Protein AF-R0MEX6-F1 (afdb_monomer_lite)

Foldseek 3Di:
DPPPPPDPPDPDLVCCCPVVVDDSVVSVVVVVVD

Sequence (34 aa):
MSKELQSSRYIVISFLVREMGIDIVEAISLMAEL

pLDDT: mean 76.98, std 16.39, range [44.22, 93.12]

Organism: NCBI:txid1239793

Radius of gyration: 10.98 Å; chains: 1; bounding box: 15×16×32 Å

Structure (mmCIF, N/CA/C/O backbone):
data_AF-R0MEX6-F1
#
_entry.id   AF-R0MEX6-F1
#
loop_
_atom_site.group_PDB
_atom_site.id
_atom_site.type_symbol
_atom_site.label_atom_id
_atom_site.label_alt_id
_atom_site.labe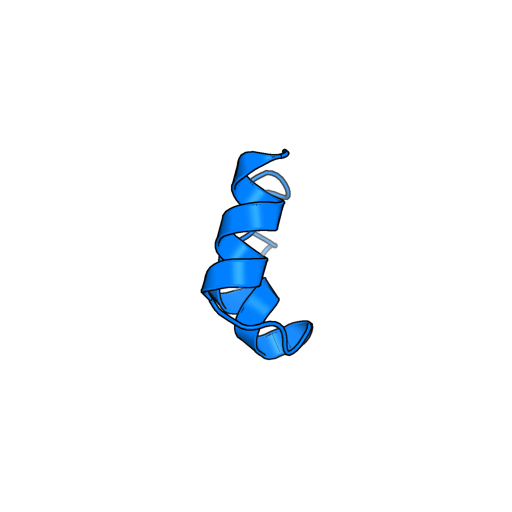l_comp_id
_atom_site.label_asym_id
_atom_site.label_entity_id
_atom_site.label_seq_id
_atom_site.pdbx_PDB_ins_code
_atom_site.Cartn_x
_atom_site.Cartn_y
_atom_site.Cartn_z
_atom_site.occupancy
_atom_site.B_iso_or_equiv
_atom_site.auth_seq_id
_atom_site.auth_comp_id
_atom_site.auth_asym_id
_atom_site.auth_atom_id
_atom_site.pdbx_PDB_model_num
ATOM 1 N N . MET A 1 1 ? -4.027 -8.900 25.238 1.00 44.22 1 MET A N 1
ATOM 2 C CA . MET A 1 1 ? -3.160 -8.544 24.096 1.00 44.22 1 MET A CA 1
ATOM 3 C C . MET A 1 1 ? -3.868 -7.437 23.332 1.00 44.22 1 MET A C 1
ATOM 5 O O . MET A 1 1 ? -4.558 -7.719 22.359 1.00 44.22 1 MET A O 1
ATOM 9 N N . SER A 1 2 ? -3.807 -6.202 23.842 1.00 47.31 2 SER A N 1
ATOM 10 C CA . SER A 1 2 ? -4.297 -5.046 23.090 1.00 47.31 2 SER A CA 1
ATOM 11 C C . SER A 1 2 ? -3.404 -4.928 21.869 1.00 47.31 2 SER A C 1
ATOM 13 O O . SER A 1 2 ? -2.265 -4.483 21.970 1.00 47.31 2 SER A O 1
ATOM 15 N N . LYS A 1 3 ? -3.892 -5.427 20.730 1.00 55.38 3 LYS A N 1
ATOM 16 C CA . LYS A 1 3 ? -3.330 -5.145 19.412 1.00 55.38 3 LYS A CA 1
ATOM 17 C C . LYS A 1 3 ? -3.667 -3.690 19.107 1.00 55.38 3 LYS A C 1
ATOM 19 O O . LYS A 1 3 ? -4.516 -3.404 18.271 1.00 55.38 3 LYS A O 1
ATOM 24 N N . GLU A 1 4 ? -3.080 -2.787 19.885 1.00 53.25 4 GLU A N 1
ATOM 25 C CA . GLU A 1 4 ? -3.023 -1.383 19.537 1.00 53.25 4 GLU A CA 1
ATOM 26 C C . GLU A 1 4 ? -2.332 -1.336 18.189 1.00 53.25 4 GLU A C 1
ATOM 28 O O . GLU A 1 4 ? -1.163 -1.696 18.060 1.00 53.25 4 GLU A O 1
ATOM 33 N N . LEU A 1 5 ? -3.161 -1.034 17.195 1.00 54.75 5 LEU A N 1
ATOM 34 C CA . LEU A 1 5 ? -2.865 -0.662 15.828 1.00 54.75 5 LEU A CA 1
ATOM 35 C C . LEU A 1 5 ? -1.442 -0.095 15.736 1.00 54.75 5 LEU A C 1
ATOM 37 O O . LEU A 1 5 ? -1.202 1.089 15.976 1.00 54.75 5 LEU A O 1
ATOM 41 N N . 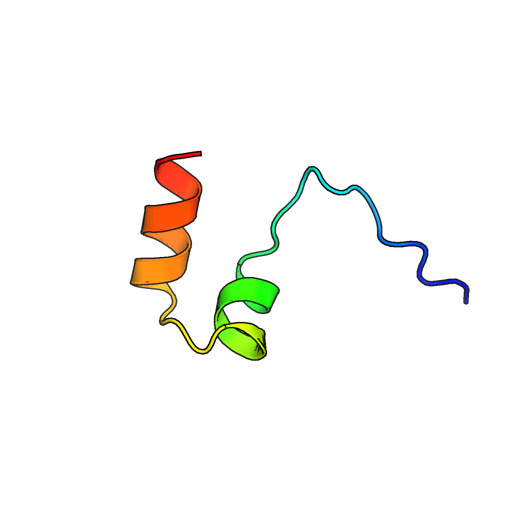GLN A 1 6 ? -0.480 -0.983 15.490 1.00 47.38 6 GLN A N 1
ATOM 42 C CA . GLN A 1 6 ? 0.930 -0.641 15.489 1.00 47.38 6 GLN A CA 1
ATOM 43 C C . GLN A 1 6 ? 1.158 0.263 14.277 1.00 47.38 6 G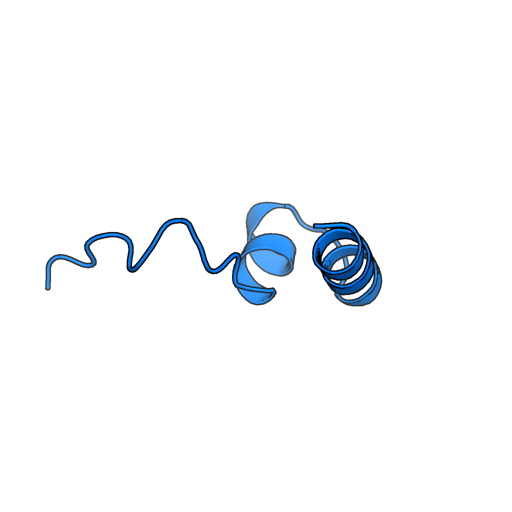LN A C 1
ATOM 45 O O . GLN A 1 6 ? 1.276 -0.212 13.157 1.00 47.38 6 GLN A O 1
ATOM 50 N N . SER A 1 7 ? 1.195 1.572 14.536 1.00 52.31 7 SER A N 1
ATOM 51 C CA . SER A 1 7 ? 1.603 2.638 13.622 1.00 52.31 7 SER A CA 1
ATOM 52 C C . SER A 1 7 ? 0.811 2.724 12.308 1.00 52.31 7 SER A C 1
ATOM 54 O O . SER A 1 7 ? 1.113 2.041 11.333 1.00 52.31 7 SER A O 1
ATOM 56 N N . SER A 1 8 ? -0.073 3.722 12.218 1.00 56.06 8 SER A N 1
ATOM 57 C CA . SER A 1 8 ? -0.731 4.227 10.995 1.00 56.06 8 SER A CA 1
ATOM 58 C C . SER A 1 8 ? 0.219 4.692 9.866 1.00 56.06 8 SER A C 1
ATOM 60 O O . SER A 1 8 ? -0.202 5.415 8.972 1.00 56.06 8 SER A O 1
ATOM 62 N N . ARG A 1 9 ? 1.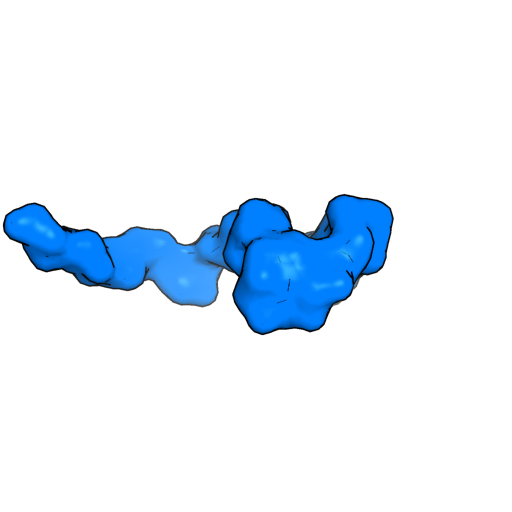509 4.329 9.915 1.00 59.31 9 ARG A N 1
ATOM 63 C CA . ARG A 1 9 ? 2.550 4.640 8.920 1.00 59.31 9 ARG A CA 1
ATOM 64 C C . ARG A 1 9 ? 3.054 3.423 8.144 1.00 59.31 9 ARG A C 1
ATOM 66 O O . ARG A 1 9 ? 3.895 3.587 7.272 1.00 59.31 9 ARG A O 1
ATOM 73 N N . TYR A 1 10 ? 2.566 2.222 8.450 1.00 62.91 10 TYR A N 1
ATOM 74 C CA . TYR A 1 10 ? 2.894 1.024 7.682 1.00 62.91 10 TYR A CA 1
ATOM 75 C C . TYR A 1 10 ? 1.605 0.400 7.169 1.00 62.91 10 TYR A C 1
ATOM 77 O O . TYR A 1 10 ? 0.963 -0.391 7.857 1.00 62.91 10 TYR A O 1
ATOM 85 N N . ILE A 1 11 ? 1.211 0.771 5.951 1.00 70.00 11 ILE A N 1
ATOM 86 C CA . ILE A 1 11 ? 0.209 -0.006 5.228 1.00 70.00 11 ILE A CA 1
ATOM 87 C C . ILE A 1 11 ? 0.876 -1.336 4.881 1.00 70.00 11 ILE A C 1
ATOM 89 O O . ILE A 1 11 ? 1.837 -1.405 4.116 1.00 70.00 11 ILE A O 1
ATOM 93 N N . VAL A 1 12 ? 0.413 -2.404 5.522 1.00 80.25 12 VAL A N 1
ATOM 94 C CA . VAL A 1 12 ? 0.927 -3.748 5.269 1.00 80.25 12 VAL A CA 1
ATOM 95 C C . VAL A 1 12 ? 0.271 -4.257 3.991 1.00 80.25 12 VAL A C 1
ATOM 97 O O . VAL A 1 12 ? -0.952 -4.309 3.920 1.00 80.25 12 VAL A O 1
ATOM 100 N N . ILE A 1 13 ? 1.054 -4.691 3.001 1.00 84.25 13 ILE A N 1
ATOM 101 C CA . ILE A 1 13 ? 0.537 -5.218 1.719 1.00 84.25 13 ILE A CA 1
ATOM 102 C C . ILE A 1 13 ? -0.534 -6.301 1.940 1.00 84.25 13 ILE A C 1
ATOM 104 O O . ILE A 1 13 ? -1.536 -6.351 1.233 1.00 84.25 13 ILE A O 1
ATOM 108 N N . SER A 1 14 ? -0.389 -7.131 2.980 1.00 85.25 14 SER A N 1
ATOM 109 C CA . SER A 1 14 ? -1.386 -8.152 3.318 1.00 85.25 14 SER A CA 1
ATOM 110 C C . SER A 1 14 ? -2.758 -7.588 3.690 1.00 85.25 14 SER A C 1
ATOM 112 O O . SER A 1 14 ? -3.749 -8.284 3.505 1.00 85.25 14 SER A O 1
ATOM 114 N N . PHE A 1 15 ? -2.823 -6.377 4.247 1.00 87.31 15 PHE A N 1
ATOM 115 C CA . PHE A 1 15 ? -4.085 -5.700 4.544 1.00 87.31 15 PHE A CA 1
ATOM 116 C C . PHE A 1 15 ? -4.786 -5.300 3.249 1.00 87.31 15 PHE A C 1
ATOM 118 O O . PHE A 1 15 ? -5.950 -5.631 3.069 1.00 87.31 15 PHE A O 1
ATOM 125 N N . LEU A 1 16 ? -4.060 -4.679 2.317 1.00 87.25 16 LEU A N 1
ATOM 126 C CA . 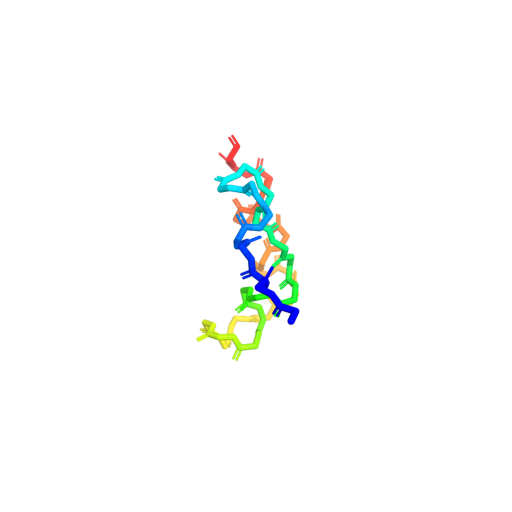LEU A 1 16 ? -4.614 -4.285 1.022 1.00 87.25 16 LEU A CA 1
ATOM 127 C C . LEU A 1 16 ? -5.168 -5.500 0.264 1.00 87.25 16 LEU A C 1
ATOM 129 O O . LEU A 1 16 ? -6.316 -5.496 -0.168 1.00 87.25 16 LEU A O 1
ATOM 133 N N . VAL A 1 17 ? -4.400 -6.590 0.210 1.00 91.44 17 VAL A N 1
ATOM 134 C CA . VAL A 1 17 ? -4.821 -7.807 -0.499 1.00 91.44 17 VAL A CA 1
ATOM 135 C C . VAL A 1 17 ? -6.034 -8.480 0.154 1.00 91.44 17 VAL A C 1
ATOM 137 O O . VAL A 1 17 ? -6.920 -8.967 -0.541 1.00 91.44 17 VAL A O 1
ATOM 140 N N . ARG A 1 18 ? -6.094 -8.539 1.491 1.00 89.12 18 ARG A N 1
ATOM 141 C CA . ARG A 1 18 ? -7.158 -9.277 2.200 1.00 89.12 18 ARG A CA 1
ATOM 142 C C . ARG A 1 18 ? -8.424 -8.463 2.414 1.00 89.12 18 ARG A C 1
ATOM 144 O O . ARG A 1 18 ? -9.512 -9.002 2.262 1.00 89.12 18 ARG A O 1
ATOM 151 N N . GLU A 1 19 ? -8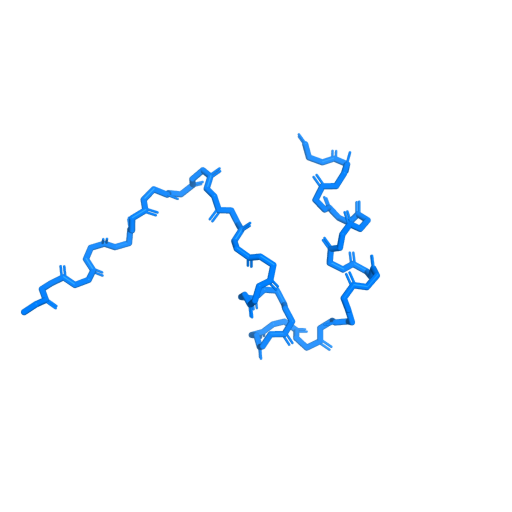.277 -7.197 2.778 1.00 90.56 19 GLU A N 1
ATOM 152 C CA . GLU A 1 19 ? -9.393 -6.357 3.212 1.00 90.56 19 GLU A CA 1
ATOM 153 C C . GLU A 1 19 ? -9.950 -5.509 2.066 1.00 90.56 19 GLU A C 1
ATOM 155 O O . GLU A 1 19 ? -11.148 -5.245 2.034 1.00 90.56 19 GLU A O 1
ATOM 160 N N . MET A 1 20 ? -9.109 -5.108 1.104 1.00 88.50 20 MET A N 1
ATOM 161 C CA . MET A 1 20 ? -9.553 -4.358 -0.081 1.00 88.50 20 MET A CA 1
ATOM 162 C C . MET A 1 20 ? -9.741 -5.248 -1.314 1.00 88.50 20 MET A C 1
ATOM 164 O O . MET A 1 20 ? -10.301 -4.793 -2.306 1.00 88.50 20 MET A O 1
ATOM 168 N N . GLY A 1 21 ? -9.308 -6.513 -1.251 1.00 90.25 21 GLY A N 1
ATOM 169 C CA . GLY A 1 21 ? -9.499 -7.493 -2.323 1.00 90.25 21 GLY A CA 1
ATOM 170 C C . GLY A 1 21 ? -8.702 -7.199 -3.595 1.00 90.25 21 GLY A C 1
ATOM 171 O O . GLY A 1 21 ? -9.024 -7.756 -4.643 1.00 90.25 21 GLY A O 1
ATOM 172 N N . ILE A 1 22 ? -7.692 -6.333 -3.509 1.00 91.94 22 ILE A N 1
ATOM 173 C CA . ILE A 1 22 ? -6.829 -5.986 -4.640 1.00 91.94 22 ILE A CA 1
ATOM 174 C C . ILE A 1 22 ? -5.705 -7.010 -4.800 1.00 91.94 22 ILE A C 1
ATOM 176 O O . ILE A 1 22 ? -5.288 -7.657 -3.833 1.00 91.94 22 ILE A O 1
ATOM 180 N N . ASP A 1 23 ? -5.199 -7.173 -6.020 1.00 92.88 23 ASP A N 1
ATOM 181 C CA . ASP A 1 23 ? -4.086 -8.087 -6.249 1.00 92.88 23 ASP A CA 1
ATOM 182 C C . ASP A 1 23 ? -2.754 -7.521 -5.719 1.00 92.88 23 ASP A C 1
ATOM 184 O O . ASP A 1 23 ? -2.623 -6.349 -5.357 1.00 92.88 23 ASP A O 1
ATOM 188 N N . ILE A 1 24 ? -1.744 -8.387 -5.625 1.00 89.50 24 ILE A N 1
ATOM 189 C CA . ILE A 1 24 ? -0.440 -8.014 -5.067 1.00 89.50 24 ILE A CA 1
ATOM 190 C C . ILE A 1 24 ? 0.297 -6.963 -5.908 1.00 89.50 24 ILE A C 1
ATOM 192 O O . ILE A 1 24 ? 1.032 -6.155 -5.348 1.00 89.50 24 ILE A O 1
ATOM 196 N N . VAL A 1 25 ? 0.118 -6.965 -7.229 1.00 93.12 25 VAL A N 1
ATOM 197 C CA . VAL A 1 25 ? 0.721 -5.990 -8.142 1.00 93.12 25 VAL A CA 1
ATOM 198 C C . VAL A 1 25 ? 0.064 -4.633 -7.927 1.00 93.12 25 VAL A C 1
ATOM 200 O O . VAL A 1 25 ? 0.775 -3.657 -7.715 1.00 93.12 25 VAL A O 1
ATOM 203 N N . GLU A 1 26 ? -1.266 -4.585 -7.871 1.00 92.12 26 GLU A N 1
ATOM 204 C CA . GLU A 1 26 ? -2.023 -3.362 -7.584 1.00 92.12 26 GLU A CA 1
ATOM 205 C C . GLU A 1 26 ? -1.672 -2.789 -6.201 1.00 92.12 26 GLU A C 1
ATOM 207 O O . GLU A 1 26 ? -1.411 -1.593 -6.059 1.00 92.12 26 GLU A O 1
ATOM 212 N N . ALA A 1 27 ? -1.551 -3.652 -5.187 1.00 90.81 27 ALA A N 1
ATOM 213 C CA . ALA A 1 27 ? -1.117 -3.253 -3.853 1.00 90.81 27 ALA A CA 1
ATOM 214 C C . ALA A 1 27 ? 0.304 -2.666 -3.840 1.00 90.81 27 ALA A C 1
ATOM 216 O O . ALA A 1 27 ? 0.553 -1.690 -3.136 1.00 90.81 27 ALA A O 1
ATOM 217 N N . ILE A 1 28 ? 1.243 -3.235 -4.603 1.00 89.50 28 ILE A N 1
ATOM 218 C CA . ILE A 1 28 ? 2.614 -2.713 -4.706 1.00 89.50 28 ILE A CA 1
ATOM 219 C C . ILE A 1 28 ? 2.633 -1.380 -5.459 1.00 89.50 28 ILE A C 1
ATOM 221 O O . ILE A 1 28 ? 3.329 -0.463 -5.028 1.00 89.50 28 ILE A O 1
ATOM 225 N N . SER A 1 29 ? 1.864 -1.253 -6.542 1.00 91.50 29 SER A N 1
ATOM 226 C CA . SER A 1 29 ? 1.748 -0.011 -7.310 1.00 91.50 29 SER A CA 1
ATOM 227 C C . SER A 1 29 ? 1.222 1.141 -6.452 1.00 91.50 29 SER A C 1
ATOM 229 O O . SER A 1 29 ? 1.858 2.188 -6.407 1.00 91.50 29 SER A O 1
ATOM 231 N N . LEU A 1 30 ? 0.146 0.927 -5.687 1.00 88.00 30 LEU A N 1
ATOM 232 C CA . LEU A 1 30 ? -0.391 1.935 -4.761 1.00 88.00 30 LEU A CA 1
ATOM 233 C C . LEU A 1 30 ? 0.621 2.340 -3.683 1.00 88.00 30 LEU A C 1
ATOM 235 O O . LEU A 1 30 ? 0.715 3.508 -3.322 1.00 88.00 30 LEU A O 1
ATOM 239 N N . MET A 1 31 ? 1.396 1.379 -3.173 1.00 85.38 31 MET A N 1
ATOM 240 C CA . MET A 1 31 ? 2.435 1.646 -2.175 1.00 85.38 31 MET A CA 1
ATOM 241 C C . MET A 1 31 ? 3.651 2.381 -2.746 1.00 85.38 31 MET A C 1
ATOM 243 O O . MET A 1 31 ? 4.358 3.029 -1.985 1.00 85.38 31 MET A O 1
ATOM 247 N N . ALA A 1 32 ? 3.919 2.265 -4.048 1.00 84.88 32 ALA A N 1
ATOM 248 C CA . ALA A 1 32 ? 5.017 2.962 -4.715 1.00 84.88 32 ALA A CA 1
ATOM 249 C C . ALA A 1 32 ? 4.689 4.432 -5.041 1.00 84.88 32 ALA A C 1
ATOM 251 O O . ALA A 1 32 ? 5.607 5.217 -5.273 1.00 84.88 32 ALA A O 1
ATOM 252 N N . GLU A 1 33 ? 3.403 4.789 -5.080 1.00 79.62 33 GLU A N 1
ATOM 253 C CA . GLU A 1 33 ? 2.916 6.157 -5.318 1.00 79.62 33 GLU A CA 1
ATOM 254 C C . GLU A 1 33 ? 2.740 6.983 -4.028 1.00 79.62 33 GLU A C 1
ATOM 256 O O . GLU A 1 33 ? 2.555 8.200 -4.106 1.00 79.62 33 GLU A O 1
ATOM 261 N N . LEU A 1 34 ? 2.797 6.334 -2.858 1.00 71.06 34 LEU A N 1
ATOM 262 C CA . LEU A 1 34 ? 2.748 6.948 -1.522 1.00 71.06 34 LEU A CA 1
ATOM 263 C C . LEU A 1 34 ? 4.132 7.408 -1.043 1.00 71.06 34 LEU A C 1
ATOM 265 O O . LEU A 1 34 ? 4.187 8.490 -0.413 1.00 71.06 34 LEU A O 1
#

Secondary structure (DSSP, 8-state):
-------TT---HHHHHHHS---HHHHHHHHH--